Protein AF-A0A7C4REF0-F1 (afdb_monomer_lite)

Sequence (115 aa):
MSKVCLIGPLALTIAWATIIVSITVNPWFNLYKNALSDLGAVDLETNYIFNTGLILTGIVFAIYAGFLERVSKNRISAMASGIAILSAAHLIMIAVFPSGTEPHKFVSLEFFLLA

Radius of gyration: 15.03 Å; chains: 1; bounding box: 37×24×42 Å

Secondary structure (DSSP, 8-state):
-HHHHTHHHHHHHHHHHHHHHHHHH-TT--TTTS-GGGGG-TT-TTHHHHHHHHHHHHHHHHHHHHHHHHH--SHHHHHHHHHHHHHHHHHHHHHHS-TTSTTHHHHHHHHHHH-

Foldseek 3Di:
DVVLVVLLVVLVVLQVVLLVVLCVVPVVDDPVPDDSLVSLAPPDPNNCSNLVSLLVSLVSQLVSLVVQLVPDPDPVSVVLSVLSNLLSVLSNVCSVQGPPGPCNVVSVVSNVVSD

Structure (mmCIF, N/CA/C/O backbone):
data_AF-A0A7C4REF0-F1
#
_entry.id   AF-A0A7C4REF0-F1
#
loop_
_atom_site.group_PDB
_atom_site.id
_atom_site.type_symbol
_atom_site.label_atom_id
_atom_site.label_alt_id
_atom_site.label_comp_id
_atom_site.label_asym_id
_atom_site.label_entity_id
_atom_site.label_seq_id
_atom_site.pdbx_PDB_ins_code
_atom_site.Cartn_x
_atom_site.Cartn_y
_atom_site.Cartn_z
_atom_site.occupancy
_atom_site.B_iso_or_equiv
_atom_site.auth_seq_id
_atom_site.auth_comp_id
_atom_site.auth_asym_id
_atom_site.auth_atom_id
_atom_site.pdbx_PDB_model_num
ATOM 1 N N . MET A 1 1 ? -5.562 -10.547 23.498 1.00 52.81 1 MET A N 1
ATOM 2 C CA . MET A 1 1 ? -5.168 -9.179 23.079 1.00 52.81 1 MET A CA 1
ATOM 3 C C . MET A 1 1 ? -3.767 -9.114 22.466 1.00 52.81 1 MET A C 1
ATOM 5 O O . MET A 1 1 ? -3.613 -8.426 21.471 1.00 52.81 1 MET A O 1
ATOM 9 N N . SER A 1 2 ? -2.767 -9.852 22.966 1.00 59.25 2 SER A N 1
ATOM 10 C CA . SER A 1 2 ? -1.372 -9.793 22.477 1.00 59.25 2 SER A CA 1
ATOM 11 C C . SER A 1 2 ? -1.172 -10.141 20.993 1.00 59.25 2 SER A C 1
ATOM 13 O O . SER A 1 2 ? -0.512 -9.390 20.285 1.00 59.25 2 SER A O 1
ATOM 15 N N . LYS A 1 3 ? -1.786 -11.220 20.483 1.00 54.84 3 LYS A N 1
ATOM 16 C CA . LYS A 1 3 ? -1.630 -11.634 19.069 1.00 54.84 3 LYS A CA 1
ATOM 17 C C . LYS A 1 3 ? -2.169 -10.616 18.057 1.00 54.84 3 LYS A C 1
ATOM 19 O O . LYS A 1 3 ? -1.704 -10.575 16.928 1.00 54.84 3 LYS A O 1
ATOM 24 N N . VAL A 1 4 ? -3.124 -9.784 18.464 1.00 61.56 4 VAL A N 1
ATOM 25 C CA . VAL A 1 4 ? -3.770 -8.811 17.576 1.00 61.56 4 VAL A CA 1
ATOM 26 C C . VAL A 1 4 ? -2.979 -7.508 17.479 1.00 61.56 4 VAL A C 1
ATOM 28 O O . VAL A 1 4 ? -2.986 -6.853 16.442 1.00 61.56 4 VAL A O 1
ATOM 31 N N . CYS A 1 5 ? -2.209 -7.189 18.522 1.00 66.50 5 CYS A N 1
ATOM 32 C CA . CYS A 1 5 ? -1.275 -6.068 18.506 1.00 66.50 5 CYS A CA 1
ATOM 33 C C . CYS A 1 5 ? -0.226 -6.202 17.386 1.00 66.50 5 CYS A C 1
ATOM 35 O O . CYS A 1 5 ? 0.291 -5.201 16.913 1.00 66.50 5 CYS A O 1
ATOM 37 N N . LEU A 1 6 ? 0.058 -7.429 16.931 1.00 84.94 6 LEU A N 1
ATOM 38 C CA . LEU A 1 6 ? 1.089 -7.706 15.929 1.00 84.94 6 LEU A CA 1
ATOM 39 C C . LEU A 1 6 ? 0.580 -7.689 14.480 1.00 84.94 6 LEU A C 1
ATOM 41 O O . LEU A 1 6 ? 1.395 -7.561 13.574 1.00 84.94 6 LEU A O 1
ATOM 45 N N . ILE A 1 7 ? -0.735 -7.779 14.235 1.00 88.69 7 ILE A N 1
ATOM 46 C CA . ILE A 1 7 ? -1.282 -7.858 12.864 1.00 88.69 7 ILE A CA 1
ATOM 47 C C . ILE A 1 7 ? -1.133 -6.516 12.132 1.00 88.69 7 ILE A C 1
ATOM 49 O O . ILE A 1 7 ? -0.724 -6.493 10.975 1.00 88.69 7 ILE A O 1
ATOM 53 N N . GLY A 1 8 ? -1.399 -5.397 12.811 1.00 88.69 8 GLY A N 1
ATOM 54 C CA . GLY A 1 8 ? -1.179 -4.058 12.250 1.00 88.69 8 GLY A CA 1
ATOM 55 C C . GLY A 1 8 ? 0.288 -3.822 11.849 1.00 88.69 8 GLY A C 1
ATOM 56 O O . GLY A 1 8 ? 0.561 -3.557 10.678 1.00 88.69 8 GLY A O 1
ATOM 57 N N . PRO A 1 9 ? 1.255 -3.995 12.772 1.00 93.94 9 PRO A N 1
ATOM 58 C CA . PRO A 1 9 ? 2.683 -3.928 12.457 1.00 93.94 9 PRO A CA 1
ATOM 59 C C . PRO A 1 9 ? 3.125 -4.900 11.357 1.00 93.94 9 PRO A C 1
ATOM 61 O O . PRO A 1 9 ? 3.999 -4.562 10.559 1.00 93.94 9 PRO A O 1
ATOM 64 N N . LEU A 1 10 ? 2.516 -6.087 11.277 1.00 94.81 10 LEU A N 1
ATOM 65 C CA . LEU A 1 10 ? 2.785 -7.040 10.203 1.00 94.81 10 LEU A CA 1
ATOM 66 C C . LEU A 1 10 ? 2.365 -6.482 8.835 1.00 94.81 10 LEU A C 1
ATOM 68 O O . LEU A 1 10 ? 3.170 -6.535 7.910 1.00 94.81 10 LEU A O 1
ATOM 72 N N . ALA A 1 11 ? 1.164 -5.904 8.709 1.00 95.69 11 ALA A N 1
ATOM 73 C CA . ALA A 1 11 ? 0.723 -5.265 7.464 1.00 95.69 11 ALA A CA 1
ATOM 74 C C . ALA A 1 11 ? 1.694 -4.155 7.029 1.00 95.69 11 ALA A C 1
ATOM 76 O O . ALA A 1 11 ? 2.108 -4.112 5.873 1.00 95.69 11 ALA A O 1
ATOM 77 N N . LEU A 1 12 ? 2.128 -3.314 7.975 1.00 95.69 12 LEU A N 1
ATOM 78 C CA . LEU A 1 12 ? 3.097 -2.247 7.718 1.00 95.69 12 LEU A CA 1
ATOM 79 C C . LEU A 1 12 ? 4.455 -2.802 7.260 1.00 95.69 12 LEU A C 1
ATOM 81 O O . LEU A 1 12 ? 5.075 -2.260 6.347 1.00 95.69 12 LEU A O 1
ATOM 85 N N . THR A 1 13 ? 4.903 -3.899 7.870 1.00 97.56 13 THR A N 1
ATOM 86 C CA . THR A 1 13 ? 6.164 -4.560 7.509 1.00 97.56 13 THR A CA 1
ATOM 87 C C . THR A 1 13 ? 6.098 -5.133 6.096 1.00 97.56 13 THR A C 1
ATOM 89 O O . THR A 1 13 ? 7.029 -4.930 5.322 1.00 97.56 13 THR A O 1
ATOM 92 N N . ILE A 1 14 ? 4.995 -5.799 5.732 1.00 98.00 14 ILE A N 1
ATOM 93 C CA . ILE A 1 14 ? 4.781 -6.330 4.377 1.00 98.00 14 ILE A CA 1
ATOM 94 C C . ILE A 1 14 ? 4.769 -5.187 3.356 1.00 98.00 14 ILE A C 1
ATOM 96 O O . ILE A 1 14 ? 5.453 -5.288 2.337 1.00 98.00 14 ILE A O 1
ATOM 100 N N . ALA A 1 15 ? 4.064 -4.090 3.646 1.00 97.50 15 ALA A N 1
ATOM 101 C CA . ALA A 1 15 ? 3.985 -2.929 2.763 1.00 97.50 15 ALA A CA 1
ATOM 102 C C . ALA A 1 15 ? 5.369 -2.321 2.492 1.00 97.50 15 ALA A C 1
ATOM 104 O O . ALA A 1 15 ? 5.780 -2.197 1.338 1.00 97.50 15 ALA A O 1
ATOM 105 N N . TRP A 1 16 ? 6.128 -1.998 3.544 1.00 98.06 16 TRP A N 1
ATOM 106 C CA . TRP A 1 16 ? 7.456 -1.399 3.390 1.00 98.06 16 TRP A CA 1
ATOM 107 C C . TRP A 1 16 ? 8.466 -2.351 2.759 1.00 98.06 16 TRP A C 1
ATOM 109 O O . TRP A 1 16 ? 9.227 -1.923 1.895 1.00 98.06 16 TRP A O 1
ATOM 119 N N . ALA A 1 17 ? 8.457 -3.634 3.133 1.00 98.31 17 ALA A N 1
ATOM 120 C CA . ALA A 1 17 ? 9.316 -4.629 2.498 1.00 98.31 17 ALA A CA 1
ATOM 121 C C . ALA A 1 17 ? 9.021 -4.729 0.995 1.00 98.31 17 ALA A C 1
ATOM 123 O O . ALA A 1 17 ? 9.944 -4.683 0.187 1.00 98.31 17 ALA A O 1
ATOM 124 N N . THR A 1 18 ? 7.741 -4.775 0.616 1.00 98.19 18 THR A N 1
ATOM 125 C CA . THR A 1 18 ? 7.304 -4.787 -0.788 1.00 98.19 18 THR A CA 1
ATOM 126 C C . THR A 1 18 ? 7.800 -3.556 -1.536 1.00 98.19 18 THR A C 1
ATOM 128 O O . THR A 1 18 ? 8.378 -3.692 -2.614 1.00 98.19 18 THR A O 1
ATOM 131 N N . ILE A 1 19 ? 7.602 -2.359 -0.971 1.00 98.12 19 ILE A N 1
ATOM 132 C CA . ILE A 1 19 ? 8.026 -1.094 -1.586 1.00 98.12 19 ILE A CA 1
ATOM 133 C C . ILE A 1 19 ? 9.543 -1.084 -1.786 1.00 98.12 19 ILE A C 1
ATOM 135 O O . ILE A 1 19 ? 10.008 -0.817 -2.891 1.00 98.12 19 ILE A O 1
ATOM 139 N N . ILE A 1 20 ? 10.313 -1.421 -0.748 1.00 98.31 20 ILE A N 1
ATOM 140 C CA . ILE A 1 20 ? 11.778 -1.438 -0.813 1.00 98.31 20 ILE A CA 1
ATOM 141 C C . ILE A 1 20 ? 12.246 -2.419 -1.887 1.00 98.31 20 ILE A C 1
ATOM 143 O O . ILE A 1 20 ? 13.015 -2.028 -2.760 1.00 98.31 20 ILE A O 1
ATOM 147 N N . VAL A 1 21 ? 11.751 -3.661 -1.875 1.00 98.50 21 VAL A N 1
ATOM 148 C CA . VAL A 1 21 ? 12.142 -4.671 -2.870 1.00 98.50 21 VAL A CA 1
ATOM 149 C C . VAL A 1 21 ? 11.783 -4.200 -4.282 1.00 98.50 21 VAL A C 1
ATOM 151 O O . VAL A 1 21 ? 12.631 -4.234 -5.172 1.00 98.50 21 VAL A O 1
ATOM 154 N N . SER A 1 22 ? 10.575 -3.670 -4.480 1.00 98.19 22 SER A N 1
ATOM 155 C CA . SER A 1 22 ? 10.124 -3.179 -5.788 1.00 98.19 22 SER A CA 1
ATOM 156 C C . SER A 1 22 ? 11.006 -2.043 -6.313 1.00 98.19 22 SER A C 1
ATOM 158 O O . SER A 1 22 ? 11.388 -2.070 -7.480 1.00 98.19 22 SER A O 1
ATOM 160 N N . ILE A 1 23 ? 11.398 -1.092 -5.457 1.00 98.19 23 ILE A N 1
ATOM 161 C CA . ILE A 1 23 ? 12.316 -0.000 -5.820 1.00 98.19 23 ILE A CA 1
ATOM 162 C C . ILE A 1 23 ? 13.716 -0.545 -6.126 1.00 98.19 23 ILE A C 1
ATOM 164 O O . ILE A 1 23 ? 14.327 -0.142 -7.111 1.00 98.19 23 ILE A O 1
ATOM 168 N N . THR A 1 24 ? 14.231 -1.483 -5.324 1.00 98.06 24 THR A N 1
ATOM 169 C CA . THR A 1 24 ? 15.586 -2.028 -5.532 1.00 98.06 24 THR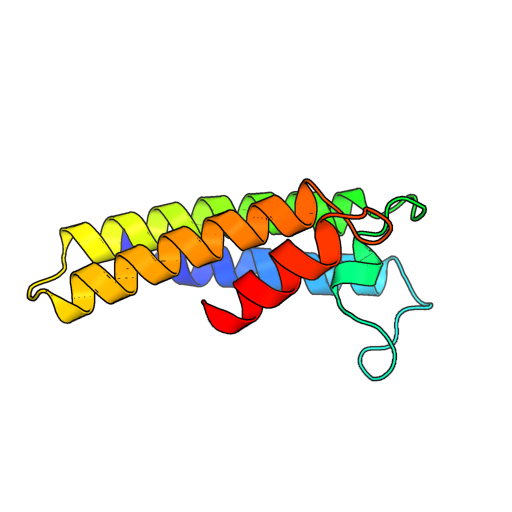 A CA 1
ATOM 170 C C . THR A 1 24 ? 15.736 -2.773 -6.857 1.00 98.06 24 THR A C 1
ATOM 172 O O . THR A 1 24 ? 16.797 -2.712 -7.472 1.00 98.06 24 THR A O 1
ATOM 175 N N . VAL A 1 25 ? 14.676 -3.442 -7.316 1.00 97.88 25 VAL A N 1
ATOM 176 C CA . VAL A 1 25 ? 14.654 -4.171 -8.593 1.00 97.88 25 VAL A CA 1
ATOM 177 C C . VAL A 1 25 ? 14.417 -3.229 -9.784 1.00 97.88 25 VAL A C 1
ATOM 179 O O . VAL A 1 25 ? 14.699 -3.594 -10.923 1.00 97.88 25 VAL A O 1
ATOM 182 N N . ASN A 1 26 ? 13.971 -1.993 -9.538 1.00 97.81 26 ASN A N 1
ATOM 183 C CA . ASN A 1 26 ? 13.643 -1.001 -10.561 1.00 97.81 26 ASN A CA 1
ATOM 184 C C . ASN A 1 26 ? 14.471 0.291 -10.395 1.00 97.81 26 ASN A C 1
ATOM 186 O O . ASN A 1 26 ? 13.936 1.307 -9.951 1.00 97.81 26 ASN A O 1
ATOM 190 N N . PRO A 1 27 ? 15.760 0.315 -10.802 1.00 95.88 27 PRO A N 1
ATOM 191 C CA . PRO A 1 27 ? 16.647 1.473 -10.609 1.00 95.88 27 PRO A CA 1
ATOM 192 C C . PRO A 1 27 ? 16.204 2.762 -11.314 1.00 95.88 27 PRO A C 1
ATOM 194 O O . PRO A 1 27 ? 16.694 3.842 -10.994 1.00 95.88 27 PRO A O 1
ATOM 197 N N . TRP A 1 28 ? 15.305 2.655 -12.295 1.00 96.56 28 TRP A N 1
ATOM 198 C CA . TRP A 1 28 ? 14.706 3.798 -12.984 1.00 96.56 28 TRP A CA 1
ATOM 199 C C . TRP A 1 28 ? 13.738 4.583 -12.087 1.00 96.56 28 TRP A C 1
ATOM 201 O O . TRP A 1 28 ? 13.457 5.750 -12.369 1.00 96.56 28 TRP A O 1
ATOM 211 N N . PHE A 1 29 ? 13.226 3.956 -11.025 1.00 97.56 29 PHE A N 1
ATOM 212 C CA . PHE A 1 29 ? 12.207 4.528 -10.164 1.00 97.56 29 PHE A CA 1
ATOM 213 C C . PHE A 1 29 ? 12.742 5.710 -9.355 1.00 97.56 29 PHE A C 1
ATOM 215 O O . PHE A 1 29 ? 13.778 5.631 -8.692 1.00 97.56 29 PHE A O 1
ATOM 222 N N . ASN A 1 30 ? 11.991 6.809 -9.352 1.00 96.94 30 ASN A N 1
ATOM 223 C CA . ASN A 1 30 ? 12.320 8.008 -8.600 1.00 96.94 30 ASN A CA 1
ATOM 224 C C . ASN A 1 30 ? 11.120 8.470 -7.765 1.00 96.94 30 ASN A C 1
ATOM 226 O O . ASN A 1 30 ? 10.115 8.916 -8.311 1.00 96.94 30 ASN A O 1
ATOM 230 N N . LEU A 1 31 ? 11.268 8.459 -6.437 1.00 94.88 31 LEU A N 1
ATOM 231 C CA . LEU A 1 31 ? 10.217 8.851 -5.485 1.00 94.88 31 LEU A CA 1
ATOM 232 C C . LEU A 1 31 ? 9.657 10.271 -5.692 1.00 94.88 31 LEU A C 1
ATOM 234 O O . LEU A 1 31 ? 8.538 10.542 -5.273 1.00 94.88 31 LEU A O 1
ATOM 238 N N . TYR A 1 32 ? 10.416 11.181 -6.310 1.00 95.50 32 TYR A N 1
ATOM 239 C CA . TYR A 1 32 ? 9.983 12.561 -6.560 1.00 95.50 32 TYR A CA 1
ATOM 240 C C . TYR A 1 32 ? 9.292 12.749 -7.915 1.00 95.50 32 TYR A C 1
ATOM 242 O O . TYR A 1 32 ? 8.735 13.816 -8.165 1.00 95.50 32 TYR A O 1
ATOM 250 N N . LYS A 1 33 ? 9.373 11.760 -8.813 1.00 95.69 33 LYS A N 1
ATOM 251 C CA . LYS A 1 33 ? 8.843 11.854 -10.184 1.00 95.69 33 LYS A CA 1
ATOM 252 C C . LYS A 1 33 ? 7.776 10.809 -10.492 1.00 95.69 33 LYS A C 1
ATOM 254 O O . LYS A 1 33 ? 6.949 11.050 -11.364 1.00 95.69 33 LYS A O 1
ATOM 259 N N . ASN A 1 34 ? 7.823 9.669 -9.815 1.00 96.62 34 ASN A N 1
ATOM 260 C CA . ASN A 1 34 ? 6.986 8.508 -10.079 1.00 96.62 34 ASN A CA 1
ATOM 261 C C . ASN A 1 34 ? 5.998 8.274 -8.940 1.00 96.62 34 ASN A C 1
ATOM 263 O O . ASN A 1 34 ? 6.287 8.557 -7.774 1.00 96.62 34 ASN A O 1
ATOM 267 N N . ALA A 1 35 ? 4.848 7.700 -9.277 1.00 95.44 35 ALA A N 1
ATOM 268 C CA . ALA A 1 35 ? 3.935 7.153 -8.287 1.00 95.44 35 ALA A CA 1
ATOM 269 C C . ALA A 1 35 ? 4.407 5.751 -7.889 1.00 95.44 35 ALA A C 1
ATOM 271 O O . ALA A 1 35 ? 4.871 4.996 -8.736 1.00 95.44 35 ALA A O 1
ATOM 272 N N . LEU A 1 36 ? 4.241 5.349 -6.623 1.00 96.94 36 LEU A N 1
ATOM 273 C CA . LEU A 1 36 ? 4.581 3.979 -6.202 1.00 96.94 36 LEU A CA 1
ATOM 274 C C . LEU A 1 36 ? 3.870 2.914 -7.052 1.00 96.94 36 LEU A C 1
ATOM 276 O O . LEU A 1 36 ? 4.454 1.872 -7.321 1.00 96.94 36 LEU A O 1
ATOM 280 N N . SER A 1 37 ? 2.649 3.188 -7.518 1.00 96.56 37 SER A N 1
ATOM 281 C CA . SER A 1 37 ? 1.902 2.274 -8.382 1.00 96.56 37 SER A CA 1
ATOM 282 C C . SER A 1 37 ? 2.494 2.092 -9.782 1.00 96.56 37 SER A C 1
ATOM 284 O O . SER A 1 37 ? 2.150 1.111 -10.441 1.00 96.56 37 SER A O 1
ATOM 286 N N . ASP A 1 38 ? 3.430 2.944 -10.215 1.00 97.19 38 ASP A N 1
ATOM 287 C CA . ASP A 1 38 ? 4.201 2.727 -11.447 1.00 97.19 38 ASP A CA 1
ATOM 288 C C . ASP A 1 38 ? 5.058 1.451 -11.342 1.00 97.19 38 ASP A C 1
ATOM 290 O O . ASP A 1 38 ? 5.297 0.778 -12.339 1.00 97.19 38 ASP A O 1
ATOM 294 N N . LEU A 1 39 ? 5.454 1.048 -10.124 1.00 98.00 39 LEU A N 1
ATOM 295 C CA . LEU A 1 39 ? 6.140 -0.228 -9.864 1.00 98.00 39 LEU A CA 1
ATOM 296 C C . LEU A 1 39 ? 5.225 -1.448 -10.050 1.00 98.00 39 LEU A C 1
ATOM 298 O O . LEU A 1 39 ? 5.704 -2.578 -10.050 1.00 98.00 39 LEU A O 1
ATOM 302 N N . GLY A 1 40 ? 3.916 -1.230 -10.171 1.00 97.81 40 GLY A N 1
ATOM 303 C CA . GLY A 1 40 ? 2.915 -2.251 -10.459 1.00 97.81 40 GLY A CA 1
ATOM 304 C C . GLY A 1 40 ? 2.390 -2.204 -11.894 1.00 97.81 40 GLY A C 1
ATOM 305 O O . GLY A 1 40 ? 1.435 -2.919 -12.178 1.00 97.81 40 GLY A O 1
ATOM 306 N N . ALA A 1 41 ? 2.944 -1.375 -12.785 1.00 97.75 41 ALA A N 1
ATOM 307 C CA . ALA A 1 41 ? 2.386 -1.150 -14.119 1.00 97.75 41 ALA A CA 1
ATOM 308 C C . ALA A 1 41 ? 2.309 -2.425 -14.984 1.00 97.75 41 ALA A C 1
ATOM 310 O O . ALA A 1 41 ? 3.133 -3.333 -14.868 1.00 97.75 41 ALA A O 1
ATOM 311 N N . VAL A 1 42 ? 1.298 -2.517 -15.855 1.00 97.12 42 VAL A N 1
ATOM 312 C CA . VAL A 1 42 ? 1.016 -3.725 -16.662 1.00 97.12 42 VAL A CA 1
ATOM 313 C C . VAL A 1 42 ? 2.142 -4.113 -17.626 1.00 97.12 42 VAL A C 1
ATOM 315 O O . VAL A 1 42 ? 2.278 -5.286 -17.962 1.00 97.12 42 VAL A O 1
ATOM 318 N N . ASP A 1 43 ? 2.946 -3.147 -18.055 1.00 95.06 43 ASP A N 1
ATOM 319 C CA . ASP A 1 43 ? 4.069 -3.293 -18.981 1.00 95.06 43 ASP A CA 1
ATOM 320 C C . ASP A 1 43 ? 5.404 -3.596 -18.282 1.00 95.06 43 ASP A C 1
ATOM 322 O O . ASP A 1 43 ? 6.408 -3.854 -18.947 1.00 95.06 43 ASP A O 1
ATOM 326 N N . LEU A 1 44 ? 5.425 -3.612 -16.947 1.00 96.81 44 LEU A N 1
ATOM 327 C CA . LEU A 1 44 ? 6.623 -3.891 -16.169 1.00 96.81 44 LEU A CA 1
ATOM 328 C C . LEU A 1 44 ? 6.730 -5.383 -15.826 1.00 96.81 44 LEU A C 1
ATOM 330 O O . LEU A 1 44 ? 5.912 -5.921 -15.084 1.00 96.81 44 LEU A O 1
ATOM 334 N N . GLU A 1 45 ? 7.797 -6.047 -16.277 1.00 96.44 45 GLU A N 1
ATOM 335 C CA . GLU A 1 45 ? 8.029 -7.482 -16.015 1.00 96.44 45 GLU A CA 1
ATOM 336 C C . GLU A 1 45 ? 8.077 -7.836 -14.520 1.00 96.44 45 GLU A C 1
ATOM 338 O O . GLU A 1 45 ? 7.756 -8.952 -14.116 1.00 96.44 45 GLU A O 1
ATOM 343 N N . THR A 1 46 ? 8.476 -6.879 -13.682 1.00 97.75 46 THR A N 1
ATOM 344 C CA . THR A 1 46 ? 8.635 -7.048 -12.232 1.00 97.75 46 THR A CA 1
ATOM 345 C C . THR A 1 46 ? 7.417 -6.572 -11.437 1.00 97.75 46 THR A C 1
ATOM 347 O O . THR A 1 46 ? 7.449 -6.588 -10.204 1.00 97.75 46 THR A O 1
ATOM 350 N N . ASN A 1 47 ? 6.317 -6.207 -12.115 1.00 97.62 47 ASN A N 1
ATOM 351 C CA . ASN A 1 47 ? 5.101 -5.674 -11.491 1.00 97.62 47 ASN A CA 1
ATOM 352 C C . ASN A 1 47 ? 4.490 -6.590 -10.428 1.00 97.62 47 ASN A C 1
ATOM 354 O O . ASN A 1 47 ? 3.876 -6.123 -9.466 1.00 97.62 47 ASN A O 1
ATOM 358 N N . TYR A 1 48 ? 4.687 -7.900 -10.577 1.00 97.75 48 TYR A N 1
ATOM 359 C CA . TYR A 1 48 ? 4.148 -8.905 -9.680 1.00 97.75 48 TYR A CA 1
ATOM 360 C C . TYR A 1 48 ? 4.683 -8.723 -8.261 1.00 97.75 48 TYR A C 1
ATOM 362 O O . TYR A 1 48 ? 3.954 -9.006 -7.316 1.00 97.75 48 TYR A O 1
ATOM 370 N N . ILE A 1 49 ? 5.908 -8.212 -8.085 1.00 98.19 49 ILE A N 1
ATOM 371 C CA . ILE A 1 49 ? 6.495 -7.957 -6.764 1.00 98.19 49 ILE A CA 1
ATOM 372 C C . ILE A 1 49 ? 5.635 -6.935 -6.016 1.00 98.19 49 ILE A C 1
ATOM 374 O O . ILE A 1 49 ? 5.170 -7.205 -4.909 1.00 98.19 49 ILE A O 1
ATOM 378 N N . PHE A 1 50 ? 5.367 -5.793 -6.650 1.00 98.38 50 PHE A N 1
ATOM 379 C CA . PHE A 1 50 ? 4.586 -4.720 -6.051 1.00 98.38 50 PHE A CA 1
ATOM 380 C C . PHE A 1 50 ? 3.120 -5.128 -5.865 1.00 98.38 50 PHE A C 1
ATOM 382 O O . PHE A 1 50 ? 2.578 -5.031 -4.763 1.00 98.38 50 PHE A O 1
ATOM 389 N N . ASN A 1 51 ? 2.490 -5.660 -6.917 1.00 98.44 51 ASN A N 1
ATOM 390 C CA . ASN A 1 51 ? 1.065 -5.991 -6.909 1.00 98.44 51 ASN A CA 1
ATOM 391 C C . ASN A 1 51 ? 0.736 -7.129 -5.930 1.00 98.44 51 ASN A C 1
ATOM 393 O O . ASN A 1 51 ? -0.236 -7.033 -5.182 1.00 98.44 51 ASN A O 1
ATOM 397 N N . THR A 1 52 ? 1.553 -8.185 -5.851 1.00 98.38 52 THR A N 1
ATOM 398 C CA . THR A 1 52 ? 1.319 -9.251 -4.857 1.00 98.38 52 THR A CA 1
ATOM 399 C C . THR A 1 52 ? 1.515 -8.749 -3.430 1.00 98.38 52 THR A C 1
ATOM 401 O O . THR A 1 52 ? 0.729 -9.099 -2.548 1.00 98.38 52 THR A O 1
ATOM 404 N N . GLY A 1 53 ? 2.496 -7.877 -3.193 1.00 98.50 53 GLY A N 1
ATOM 405 C CA . GLY A 1 53 ? 2.694 -7.270 -1.883 1.00 98.50 53 GLY A CA 1
ATOM 406 C C . GLY A 1 53 ? 1.571 -6.310 -1.473 1.00 98.50 53 GLY A C 1
ATOM 407 O O . GLY A 1 53 ? 1.193 -6.294 -0.298 1.00 98.50 53 GLY A O 1
ATOM 408 N N . LEU A 1 54 ? 0.955 -5.589 -2.417 1.00 98.31 54 LEU A N 1
ATOM 409 C CA . LEU A 1 54 ? -0.270 -4.818 -2.169 1.00 98.31 54 LEU A CA 1
ATOM 410 C C . LEU A 1 54 ? -1.448 -5.718 -1.779 1.00 98.31 54 LEU A C 1
ATOM 412 O O . LEU A 1 54 ? -2.125 -5.433 -0.791 1.00 98.31 54 LEU A O 1
ATOM 416 N N . ILE A 1 55 ? -1.659 -6.831 -2.494 1.00 98.75 55 ILE A N 1
ATOM 417 C CA . ILE A 1 55 ? -2.711 -7.808 -2.164 1.00 98.75 55 ILE A CA 1
ATOM 418 C C . ILE A 1 55 ? -2.501 -8.357 -0.749 1.00 98.75 55 ILE A C 1
ATOM 420 O O . ILE A 1 55 ? -3.428 -8.356 0.062 1.00 98.75 55 ILE A O 1
ATOM 424 N N . LEU A 1 56 ? -1.279 -8.791 -0.426 1.00 98.44 56 LEU A N 1
ATOM 425 C CA . LEU A 1 56 ? -0.948 -9.329 0.895 1.00 98.44 56 LEU A CA 1
ATOM 426 C C . LEU A 1 56 ? -1.143 -8.286 1.998 1.00 98.44 56 LEU A C 1
ATOM 428 O O . LEU A 1 56 ? -1.780 -8.580 3.010 1.00 98.44 56 LEU A O 1
ATOM 432 N N . THR A 1 57 ? -0.650 -7.063 1.791 1.00 98.44 57 THR A N 1
ATOM 433 C CA . THR A 1 57 ? -0.862 -5.941 2.715 1.00 98.44 57 THR A CA 1
ATOM 434 C C . THR A 1 57 ? -2.350 -5.696 2.943 1.00 98.44 57 THR A C 1
ATOM 436 O O . THR A 1 57 ? -2.784 -5.629 4.092 1.00 98.44 57 THR A O 1
ATOM 439 N N . GLY A 1 58 ? -3.139 -5.615 1.869 1.00 98.25 58 GLY A N 1
ATOM 440 C CA . GLY A 1 58 ? -4.578 -5.375 1.933 1.00 98.25 58 GLY A CA 1
ATOM 441 C C . GLY A 1 58 ? -5.324 -6.468 2.697 1.00 98.25 58 GLY A C 1
ATOM 442 O O . GLY A 1 58 ? -6.133 -6.159 3.567 1.00 98.25 58 GLY A O 1
ATOM 443 N N . ILE A 1 59 ? -5.002 -7.745 2.468 1.00 98.50 59 ILE A N 1
ATOM 444 C CA . ILE A 1 59 ? -5.609 -8.865 3.206 1.00 98.50 59 ILE A CA 1
ATOM 445 C C . ILE A 1 59 ? -5.296 -8.767 4.705 1.00 98.50 59 ILE A C 1
ATOM 447 O O . ILE A 1 59 ? -6.203 -8.851 5.537 1.00 98.50 59 ILE A O 1
ATOM 451 N N . VAL A 1 60 ? -4.025 -8.573 5.071 1.00 97.75 60 VAL A N 1
ATOM 452 C CA . VAL A 1 60 ? -3.617 -8.489 6.485 1.00 97.75 60 VAL A CA 1
ATOM 453 C C . VAL A 1 60 ? -4.229 -7.254 7.153 1.00 97.75 60 VAL A C 1
ATOM 455 O O . VAL A 1 60 ? -4.695 -7.337 8.293 1.00 97.75 60 VAL A O 1
ATOM 458 N N . PHE A 1 61 ? -4.295 -6.130 6.438 1.00 97.38 61 PHE A N 1
ATOM 459 C CA . PHE A 1 61 ? -4.912 -4.904 6.931 1.00 97.38 61 PHE A CA 1
ATOM 460 C C . PHE A 1 61 ? -6.427 -5.054 7.127 1.00 97.38 61 PHE A C 1
ATOM 462 O O . PHE A 1 61 ? -6.939 -4.671 8.178 1.00 97.38 61 PHE A O 1
ATOM 469 N N . ALA A 1 62 ? -7.137 -5.700 6.197 1.00 97.50 62 ALA A N 1
ATOM 470 C CA . ALA A 1 62 ? -8.563 -5.993 6.339 1.00 97.50 62 ALA A CA 1
ATOM 471 C C . ALA A 1 62 ? -8.850 -6.887 7.560 1.00 97.50 62 ALA A C 1
ATOM 473 O O . ALA A 1 62 ? -9.789 -6.625 8.313 1.00 97.50 62 ALA A O 1
ATOM 474 N N . ILE A 1 63 ? -8.014 -7.905 7.811 1.00 96.31 63 ILE A N 1
ATOM 475 C CA . ILE A 1 63 ? -8.124 -8.760 9.007 1.00 96.31 63 ILE A CA 1
ATOM 476 C C . ILE A 1 63 ? -7.942 -7.933 10.287 1.00 96.31 63 ILE A C 1
ATOM 478 O O . ILE A 1 63 ? -8.697 -8.100 11.249 1.00 96.31 63 ILE A O 1
ATOM 482 N N . TYR A 1 64 ? -6.956 -7.032 10.307 1.00 95.19 64 TYR A N 1
ATOM 483 C CA . TYR A 1 64 ? -6.731 -6.131 11.436 1.00 95.19 64 TYR A CA 1
ATOM 484 C C . TYR A 1 64 ? -7.925 -5.194 11.668 1.00 95.19 64 TYR A C 1
ATOM 486 O O . TYR A 1 64 ? -8.416 -5.096 12.795 1.00 95.19 64 TYR A O 1
ATOM 494 N N . ALA A 1 65 ? -8.444 -4.568 10.612 1.00 95.31 65 ALA A N 1
ATOM 495 C CA . ALA A 1 65 ? -9.592 -3.671 10.688 1.00 95.31 65 ALA A CA 1
ATOM 496 C C . ALA A 1 65 ? -10.873 -4.396 11.146 1.00 95.31 65 ALA A C 1
ATOM 498 O O . ALA A 1 65 ? -11.577 -3.903 12.026 1.00 95.31 65 ALA A O 1
ATOM 499 N N . GLY A 1 66 ? -11.123 -5.619 10.666 1.00 95.00 66 GLY A N 1
ATOM 500 C CA . GLY A 1 66 ? -12.236 -6.451 11.139 1.00 95.00 66 GLY A CA 1
ATOM 501 C C . GLY A 1 66 ? -12.119 -6.837 12.618 1.00 95.00 66 GLY A C 1
ATOM 502 O O . GLY A 1 66 ? -13.123 -7.009 13.310 1.00 95.00 66 GLY A O 1
ATOM 503 N N . PHE A 1 67 ? -10.901 -6.932 13.159 1.00 93.25 67 PHE A N 1
ATOM 504 C CA . PHE A 1 67 ? -10.737 -7.055 14.604 1.00 93.25 67 PHE A CA 1
ATOM 505 C C . PHE A 1 67 ? -11.057 -5.749 15.341 1.00 93.25 67 PHE A C 1
ATOM 507 O O . PHE A 1 67 ? -11.727 -5.804 16.374 1.00 93.25 67 PHE A O 1
ATOM 514 N N . LEU A 1 68 ? -10.591 -4.598 14.839 1.00 92.75 68 LEU A N 1
ATOM 515 C CA . LEU A 1 68 ? -10.883 -3.287 15.433 1.00 92.75 68 LEU A CA 1
ATOM 516 C C . LEU A 1 68 ? -12.390 -3.027 15.523 1.00 92.75 68 LEU A C 1
ATOM 518 O O . LEU A 1 68 ? -12.871 -2.512 16.536 1.00 92.75 68 LEU A O 1
ATOM 522 N N . GLU A 1 69 ? -13.142 -3.468 14.519 1.00 93.62 69 GLU A N 1
ATOM 523 C CA . GLU A 1 69 ? -14.600 -3.414 14.530 1.00 93.62 69 GLU A CA 1
ATOM 524 C C . GLU A 1 69 ? -15.181 -4.217 15.706 1.00 93.62 69 GLU A C 1
ATOM 526 O O . GLU A 1 69 ? -16.001 -3.70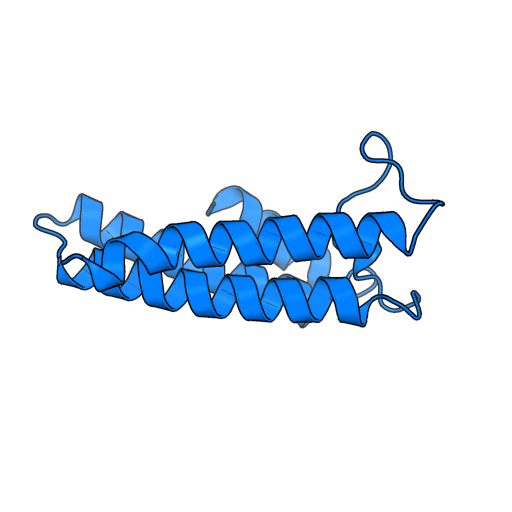8 16.465 1.00 93.62 69 GLU A O 1
ATOM 531 N N . ARG A 1 70 ? -14.701 -5.445 15.943 1.00 92.06 70 ARG A N 1
ATOM 532 C CA . ARG A 1 70 ? -15.209 -6.312 17.026 1.00 92.06 70 ARG A CA 1
ATOM 533 C C . ARG A 1 70 ? -14.921 -5.791 18.430 1.00 92.06 70 ARG A C 1
ATOM 535 O O . ARG A 1 70 ? -15.668 -6.100 19.354 1.00 92.06 70 ARG A O 1
ATOM 542 N N . VAL A 1 71 ? -13.827 -5.054 18.614 1.00 92.94 71 VAL A N 1
ATOM 543 C CA . VAL A 1 71 ? -13.461 -4.472 19.920 1.00 92.94 71 VAL A CA 1
ATOM 544 C C . VAL A 1 71 ? -13.926 -3.026 20.084 1.00 92.94 71 VAL A C 1
ATOM 546 O O . VAL A 1 71 ? -13.688 -2.415 21.130 1.00 92.94 71 VAL A O 1
ATOM 549 N N . SER A 1 72 ? -14.589 -2.474 19.068 1.00 92.75 72 SER A N 1
ATOM 550 C CA . SER A 1 72 ? -15.118 -1.118 19.092 1.00 92.75 72 SER A CA 1
ATOM 551 C C . SER A 1 72 ? -16.182 -0.953 20.169 1.00 92.75 72 SER A C 1
ATOM 553 O O . SER A 1 72 ? -17.136 -1.720 20.258 1.00 92.75 72 SER A O 1
ATOM 555 N N . LYS A 1 73 ? -16.028 0.089 20.991 1.00 94.38 73 LYS A N 1
ATOM 556 C CA . LYS A 1 73 ? -16.952 0.393 22.099 1.00 94.38 73 LYS A CA 1
ATOM 557 C C . LYS A 1 73 ? -18.019 1.421 21.731 1.00 94.38 73 LYS A C 1
ATOM 559 O O . LYS A 1 73 ? -18.943 1.642 22.506 1.00 94.38 73 LYS A O 1
ATOM 564 N N . ASN A 1 74 ? -17.876 2.092 20.590 1.00 96.06 74 ASN A N 1
ATOM 565 C CA . ASN A 1 74 ? -18.797 3.127 20.143 1.00 96.06 74 ASN A CA 1
ATOM 566 C C . ASN A 1 74 ? -18.960 3.103 18.616 1.00 96.06 74 ASN A C 1
ATOM 568 O O . ASN A 1 74 ? -18.201 2.457 17.894 1.00 96.06 74 ASN A O 1
ATOM 572 N N . ARG A 1 75 ? -19.973 3.825 18.128 1.00 95.12 75 ARG A N 1
ATOM 573 C CA . ARG A 1 75 ? -20.316 3.861 16.699 1.00 95.12 75 ARG A CA 1
ATOM 574 C C . ARG A 1 75 ? -19.231 4.508 15.836 1.00 95.12 75 ARG A C 1
ATOM 576 O O . ARG A 1 75 ? -19.074 4.113 14.690 1.00 95.12 75 ARG A O 1
ATOM 583 N N . ILE A 1 76 ? -18.477 5.461 16.385 1.00 96.81 76 ILE A N 1
ATOM 584 C CA . ILE A 1 76 ? -17.415 6.165 15.656 1.00 96.81 76 ILE A CA 1
ATOM 585 C C . ILE A 1 76 ? -16.251 5.211 15.372 1.00 96.81 76 ILE A C 1
ATOM 587 O O . ILE A 1 76 ? -15.789 5.132 14.239 1.00 96.81 76 ILE A O 1
ATOM 591 N N . SER A 1 77 ? -15.808 4.433 16.364 1.00 94.12 77 SER A N 1
ATOM 592 C CA . SER A 1 77 ? -14.716 3.471 16.177 1.00 94.12 77 SER A CA 1
ATOM 593 C C . SER A 1 77 ? -15.118 2.312 15.257 1.00 94.12 77 SER A C 1
ATOM 595 O O . SER A 1 77 ? -14.305 1.857 14.452 1.00 94.12 77 SER A O 1
ATOM 597 N N . ALA A 1 78 ? -16.384 1.882 15.316 1.00 95.31 78 ALA A N 1
ATOM 598 C CA . ALA A 1 78 ? -16.923 0.894 14.383 1.00 95.31 78 ALA A CA 1
ATOM 599 C C . ALA A 1 78 ? -16.946 1.439 12.942 1.00 95.31 78 ALA A C 1
ATOM 601 O O . ALA A 1 78 ? -16.471 0.773 12.026 1.00 95.31 78 ALA A O 1
ATOM 602 N N . MET A 1 79 ? -17.405 2.682 12.748 1.00 97.31 79 MET A N 1
ATOM 603 C CA . MET A 1 79 ? -17.394 3.350 11.442 1.00 97.31 79 MET A CA 1
ATOM 604 C C . MET A 1 79 ? -15.971 3.511 10.889 1.00 97.31 79 MET A C 1
ATOM 606 O O . MET A 1 79 ? -15.739 3.196 9.726 1.00 97.31 79 MET A O 1
ATOM 610 N N . ALA A 1 80 ? -15.010 3.929 11.717 1.00 96.12 80 ALA A N 1
ATOM 611 C CA . ALA A 1 80 ? -13.605 4.032 11.319 1.00 96.12 80 ALA A CA 1
ATOM 612 C C . ALA A 1 80 ? -13.024 2.674 10.885 1.00 96.12 80 ALA A C 1
ATOM 614 O O . ALA A 1 80 ? -12.294 2.596 9.902 1.00 96.12 80 ALA A O 1
ATOM 615 N N . SER A 1 81 ? -13.398 1.590 11.573 1.00 95.75 81 SER A N 1
ATOM 616 C CA . SER A 1 81 ? -12.993 0.231 11.194 1.00 95.75 81 SER A CA 1
ATOM 617 C C . SER A 1 81 ? -13.594 -0.184 9.846 1.00 95.75 81 SER A C 1
ATOM 619 O O . SER A 1 81 ? -12.897 -0.768 9.021 1.00 95.75 81 SER A O 1
ATOM 621 N N . GLY A 1 82 ? -14.852 0.182 9.578 1.00 97.19 82 GLY A N 1
ATOM 622 C CA . GLY A 1 82 ? -15.487 -0.020 8.273 1.00 97.19 82 GLY A CA 1
ATOM 623 C C . GLY A 1 82 ? -14.785 0.740 7.141 1.00 97.19 82 GLY A C 1
ATOM 624 O O . GLY A 1 82 ? -14.518 0.162 6.090 1.00 97.19 82 GLY A O 1
ATOM 625 N N . ILE A 1 83 ? -14.410 2.005 7.370 1.00 98.00 83 ILE A N 1
ATOM 626 C CA . ILE A 1 83 ? -13.623 2.804 6.413 1.00 98.00 83 ILE A CA 1
ATOM 627 C C . ILE A 1 83 ? -12.257 2.151 6.157 1.00 98.00 83 ILE A C 1
ATOM 629 O O . ILE A 1 83 ? -11.844 2.032 5.007 1.00 98.00 83 ILE A O 1
ATOM 633 N N . ALA A 1 84 ? -11.591 1.642 7.198 1.00 97.12 84 ALA A N 1
ATOM 634 C CA . ALA A 1 84 ? -10.321 0.932 7.052 1.00 97.12 84 ALA A CA 1
ATOM 635 C C . ALA A 1 84 ? -10.452 -0.366 6.229 1.00 97.12 84 ALA A C 1
ATOM 637 O O . ALA A 1 84 ? -9.577 -0.667 5.419 1.00 97.12 84 ALA A O 1
ATOM 638 N N . ILE A 1 85 ? -11.555 -1.113 6.370 1.00 98.00 85 ILE A N 1
ATOM 639 C CA . ILE A 1 85 ? -11.842 -2.286 5.523 1.00 98.00 85 ILE A CA 1
ATOM 640 C C . ILE A 1 85 ? -12.040 -1.863 4.061 1.00 98.00 85 ILE A C 1
ATOM 642 O O . ILE A 1 85 ? -11.504 -2.512 3.162 1.00 98.00 85 ILE A O 1
ATOM 646 N N . LEU A 1 86 ? -12.772 -0.771 3.812 1.00 98.25 86 LEU A N 1
ATOM 647 C CA . LEU A 1 86 ? -12.941 -0.233 2.460 1.00 98.25 86 LEU A CA 1
ATOM 648 C C . LEU A 1 86 ? -11.600 0.209 1.865 1.00 98.25 86 LEU A C 1
ATOM 650 O O . LEU A 1 86 ? -11.308 -0.137 0.724 1.00 98.25 86 LEU A O 1
ATOM 654 N N . SER A 1 87 ? -10.758 0.899 2.637 1.00 98.12 87 SER A N 1
ATOM 655 C CA . SER A 1 87 ? -9.396 1.264 2.230 1.00 98.12 87 SER A CA 1
ATOM 656 C C . SER A 1 87 ? -8.572 0.021 1.862 1.00 98.12 87 SER A C 1
ATOM 658 O O . SER A 1 87 ? -7.998 -0.049 0.776 1.00 98.12 87 SER A O 1
ATOM 660 N N . ALA A 1 88 ? -8.600 -1.025 2.695 1.00 98.25 88 ALA A N 1
ATOM 661 C CA . ALA A 1 88 ? -7.921 -2.288 2.414 1.00 98.25 88 ALA A CA 1
ATOM 662 C C . ALA A 1 88 ? -8.417 -2.963 1.120 1.00 98.25 88 ALA A C 1
ATOM 664 O O . ALA A 1 88 ? -7.612 -3.503 0.359 1.00 98.25 88 ALA A O 1
ATOM 665 N N . ALA A 1 89 ? -9.721 -2.903 0.835 1.00 98.50 89 ALA A N 1
ATOM 666 C CA . ALA A 1 89 ? -10.282 -3.409 -0.415 1.00 98.50 89 ALA A CA 1
ATOM 667 C C . ALA A 1 89 ? -9.770 -2.621 -1.632 1.00 98.50 89 ALA A C 1
ATOM 669 O O . ALA A 1 89 ? -9.386 -3.231 -2.629 1.00 98.50 89 ALA A O 1
ATOM 670 N N . HIS A 1 90 ? -9.691 -1.290 -1.543 1.00 98.31 90 HIS A N 1
ATOM 671 C CA . HIS A 1 90 ? -9.129 -0.466 -2.618 1.00 98.31 90 HIS A CA 1
ATOM 672 C C . HIS A 1 90 ? -7.643 -0.738 -2.826 1.00 98.31 90 HIS A C 1
ATOM 674 O O . HIS A 1 90 ? -7.207 -0.837 -3.967 1.00 98.31 90 HIS A O 1
ATOM 680 N N . LEU A 1 91 ? -6.884 -0.976 -1.755 1.00 98.00 91 LEU A N 1
ATOM 681 C CA . LEU A 1 91 ? -5.480 -1.370 -1.856 1.00 98.00 91 LEU A CA 1
ATOM 682 C C . LEU A 1 91 ? -5.295 -2.668 -2.663 1.00 98.00 91 LEU A C 1
ATOM 68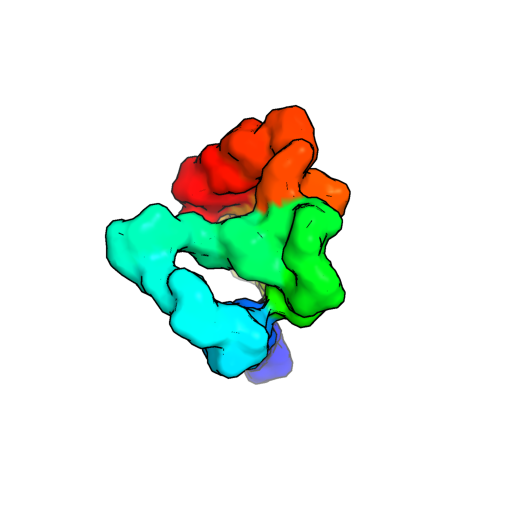4 O O . LEU A 1 91 ? -4.386 -2.763 -3.484 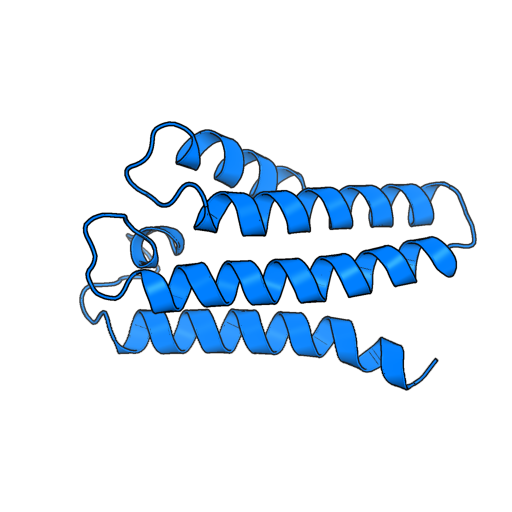1.00 98.00 91 LEU A O 1
ATOM 688 N N . ILE A 1 92 ? -6.188 -3.647 -2.479 1.00 98.62 92 ILE A N 1
ATOM 689 C CA . ILE A 1 92 ? -6.221 -4.874 -3.291 1.00 98.62 92 ILE A CA 1
ATOM 690 C C . ILE A 1 92 ? -6.635 -4.549 -4.731 1.00 98.62 92 ILE A C 1
ATOM 692 O O . ILE A 1 92 ? -6.027 -5.054 -5.672 1.00 98.62 92 ILE A O 1
ATOM 696 N N . MET A 1 93 ? -7.638 -3.690 -4.928 1.00 98.25 93 MET A N 1
ATOM 697 C CA . MET A 1 93 ? -8.088 -3.299 -6.266 1.00 98.25 93 MET A CA 1
ATOM 698 C C . MET A 1 93 ? -7.013 -2.559 -7.067 1.00 98.25 93 MET A C 1
ATOM 700 O O . MET A 1 93 ? -6.943 -2.768 -8.271 1.00 98.25 93 MET A O 1
ATOM 704 N N . ILE A 1 94 ? -6.137 -1.771 -6.436 1.00 98.19 94 ILE A N 1
ATOM 705 C CA . ILE A 1 94 ? -4.975 -1.152 -7.101 1.00 98.19 94 ILE A CA 1
ATOM 706 C C . ILE A 1 94 ? -4.069 -2.221 -7.728 1.00 98.19 94 ILE A C 1
ATOM 708 O O . ILE A 1 94 ? -3.542 -2.016 -8.817 1.00 98.19 94 ILE A O 1
ATOM 712 N N . ALA A 1 95 ? -3.911 -3.370 -7.070 1.00 97.69 95 ALA A N 1
ATOM 713 C CA . ALA A 1 95 ? -3.132 -4.486 -7.597 1.00 97.69 95 ALA A CA 1
ATOM 714 C C . ALA A 1 95 ? -3.886 -5.315 -8.650 1.00 97.69 95 ALA A C 1
ATOM 716 O O . ALA A 1 95 ? -3.262 -5.873 -9.548 1.00 97.69 95 ALA A O 1
ATOM 717 N N . VAL A 1 96 ? -5.215 -5.421 -8.539 1.00 97.75 96 VAL A N 1
ATOM 718 C CA . VAL A 1 96 ? -6.075 -6.118 -9.521 1.00 97.75 96 VAL A CA 1
ATOM 719 C C . VAL A 1 96 ? -6.255 -5.295 -10.799 1.00 97.75 96 VAL A C 1
ATOM 721 O O . VAL A 1 96 ? -6.374 -5.862 -11.883 1.00 97.75 96 VAL A O 1
ATOM 724 N N . PHE A 1 97 ? -6.237 -3.969 -10.676 1.00 97.75 97 PHE A N 1
ATOM 725 C CA . PHE A 1 97 ? -6.282 -2.999 -11.766 1.00 97.75 97 PHE A CA 1
ATOM 726 C C . PHE A 1 97 ? -4.997 -2.166 -11.744 1.00 97.75 97 PHE A C 1
ATOM 728 O O . PHE A 1 97 ? -5.017 -1.026 -11.271 1.00 97.75 97 PHE A O 1
ATOM 735 N N . PRO A 1 98 ? -3.863 -2.716 -12.214 1.00 96.75 98 PRO A N 1
ATOM 736 C CA . PRO A 1 98 ? -2.579 -2.044 -12.098 1.00 96.75 98 PRO A CA 1
ATOM 737 C C . PRO A 1 98 ? -2.467 -0.811 -12.998 1.00 96.75 98 PRO A C 1
ATOM 739 O O . PRO A 1 98 ? -3.312 -0.574 -13.871 1.00 96.75 98 PRO A O 1
ATOM 742 N N . SER A 1 99 ? -1.408 -0.023 -12.789 1.00 95.38 99 SER A N 1
ATOM 743 C CA . SER A 1 99 ? -1.147 1.172 -13.597 1.00 95.38 99 SER A CA 1
ATOM 744 C C . SER A 1 99 ? -1.078 0.806 -15.084 1.00 95.38 99 SER A C 1
ATOM 746 O O . SER A 1 99 ? -0.522 -0.226 -15.456 1.00 95.38 99 SER A O 1
ATOM 748 N N . GLY A 1 100 ? -1.718 1.617 -15.927 1.00 93.44 100 GLY A N 1
ATOM 749 C CA . GLY A 1 100 ? -1.965 1.303 -17.340 1.00 93.44 100 GLY A CA 1
ATOM 750 C C . GLY A 1 100 ? -3.332 0.669 -17.635 1.00 93.44 100 GLY A C 1
ATOM 751 O O . GLY A 1 100 ? -3.660 0.468 -18.800 1.00 93.44 100 GLY A O 1
ATOM 752 N N . THR A 1 101 ? -4.163 0.408 -16.618 1.00 95.94 101 THR A N 1
ATOM 753 C CA . THR A 1 101 ? -5.578 0.029 -16.797 1.00 95.94 101 THR A CA 1
ATOM 754 C C . THR A 1 101 ? -6.527 1.202 -16.525 1.00 95.94 101 THR A C 1
ATOM 756 O O . THR A 1 101 ? -6.249 2.053 -15.679 1.00 95.94 101 THR A O 1
ATOM 759 N N . GLU A 1 102 ? -7.673 1.238 -17.215 1.00 93.00 102 GLU A N 1
ATOM 760 C CA . GLU A 1 102 ? -8.697 2.287 -17.043 1.00 93.00 102 GLU A CA 1
ATOM 761 C C . GLU A 1 102 ? -9.166 2.458 -15.578 1.00 93.00 102 GLU A C 1
ATOM 763 O O . GLU A 1 102 ? -9.194 3.595 -15.098 1.00 93.00 102 GLU A O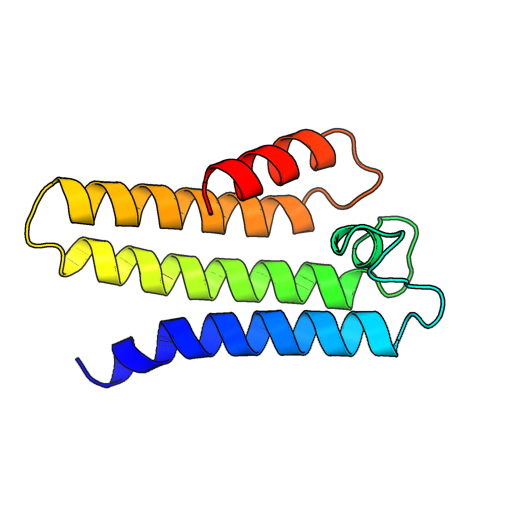 1
ATOM 768 N N . PRO A 1 103 ? -9.467 1.388 -14.803 1.00 95.81 103 PRO A N 1
ATOM 769 C CA . PRO A 1 103 ? -9.964 1.551 -13.434 1.00 95.81 103 PRO A CA 1
ATOM 770 C C . PRO A 1 103 ? -8.909 2.061 -12.444 1.00 95.81 103 PRO A C 1
ATOM 772 O O . PRO A 1 103 ? -9.274 2.566 -11.382 1.00 95.81 103 PRO A O 1
ATOM 775 N N . HIS A 1 104 ? -7.613 1.955 -12.769 1.00 96.75 104 HIS A N 1
ATOM 776 C CA . HIS A 1 104 ? -6.512 2.186 -11.828 1.00 96.75 104 HIS A CA 1
ATOM 777 C C . HIS A 1 104 ? -6.578 3.552 -11.141 1.00 96.75 104 HIS A C 1
ATOM 779 O O . HIS A 1 104 ? -6.415 3.660 -9.925 1.00 96.75 104 HIS A O 1
ATOM 785 N N . LYS A 1 105 ? -6.833 4.610 -11.920 1.00 94.81 105 LYS A N 1
ATOM 786 C CA . LYS A 1 105 ? -6.881 5.983 -11.398 1.00 94.81 105 LYS A CA 1
ATOM 787 C C . LYS A 1 105 ? -8.003 6.158 -10.381 1.00 94.81 105 LYS A C 1
ATOM 789 O O . LYS A 1 105 ? -7.801 6.811 -9.363 1.00 94.81 105 LYS A O 1
ATOM 794 N N . PHE A 1 106 ? -9.160 5.564 -10.663 1.00 96.44 106 PHE A N 1
ATOM 795 C CA . PHE A 1 106 ? -10.334 5.643 -9.806 1.00 96.44 106 PHE A CA 1
ATOM 796 C C . PHE A 1 106 ? -10.079 4.937 -8.471 1.00 96.44 106 PHE A C 1
ATOM 798 O O . PHE A 1 106 ? -10.133 5.575 -7.422 1.00 96.44 106 PHE A O 1
ATOM 805 N N . VAL A 1 107 ? -9.670 3.664 -8.515 1.00 96.88 107 VAL A N 1
ATOM 806 C CA . VAL A 1 107 ? -9.443 2.874 -7.292 1.00 96.88 107 VAL A CA 1
ATOM 807 C C . VAL A 1 107 ? -8.278 3.406 -6.451 1.00 96.88 107 VAL A C 1
ATOM 809 O O . VAL A 1 107 ? -8.322 3.336 -5.224 1.00 96.88 107 VAL A O 1
ATOM 812 N N . SER A 1 108 ? -7.256 3.990 -7.090 1.00 96.12 108 SER A N 1
ATOM 813 C CA . SER A 1 108 ? -6.124 4.608 -6.389 1.00 96.12 108 SER A CA 1
ATOM 814 C C . SER A 1 108 ? -6.517 5.900 -5.677 1.00 96.12 108 SER A C 1
ATOM 816 O O . SER A 1 108 ? -6.099 6.126 -4.545 1.00 96.12 108 SER A O 1
ATOM 818 N N . LEU A 1 109 ? -7.334 6.746 -6.313 1.00 96.50 109 LEU A N 1
ATOM 819 C CA . LEU A 1 109 ? -7.824 7.977 -5.693 1.00 96.50 109 LEU A CA 1
ATOM 820 C C . LEU A 1 109 ? -8.702 7.671 -4.476 1.00 96.50 109 LEU A C 1
ATOM 822 O O . LEU A 1 109 ? -8.518 8.277 -3.423 1.00 96.50 109 LEU A O 1
ATOM 826 N N . GLU A 1 110 ? -9.624 6.716 -4.605 1.00 97.12 110 GLU A N 1
ATOM 827 C CA . GLU A 1 110 ? -10.495 6.311 -3.501 1.00 97.12 110 GLU A CA 1
ATOM 828 C C . GLU A 1 110 ? -9.701 5.728 -2.330 1.00 97.12 110 GLU A C 1
ATOM 830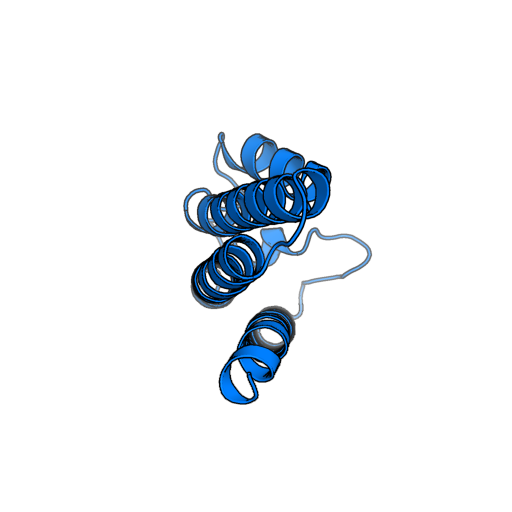 O O . GLU A 1 110 ? -9.977 6.078 -1.184 1.00 97.12 110 GLU A O 1
ATOM 835 N N . PHE A 1 111 ? -8.656 4.933 -2.590 1.00 96.50 111 PHE A N 1
ATOM 836 C CA . PHE A 1 111 ? -7.743 4.486 -1.536 1.00 96.50 111 PHE A CA 1
ATOM 837 C C . PHE A 1 111 ? -7.159 5.664 -0.739 1.00 96.50 111 PHE A C 1
ATOM 839 O O . PHE A 1 111 ? -7.237 5.653 0.487 1.00 96.50 111 PHE A O 1
ATOM 846 N N . PHE A 1 112 ? -6.631 6.695 -1.410 1.00 93.88 112 PHE A N 1
ATOM 847 C CA . PHE A 1 112 ? -6.049 7.866 -0.738 1.00 93.88 112 PHE A CA 1
ATOM 848 C C . PHE A 1 112 ? -7.069 8.729 0.011 1.00 93.88 112 PHE A C 1
ATOM 850 O O . PHE A 1 112 ? -6.693 9.432 0.942 1.00 93.88 112 PHE A O 1
ATOM 857 N N . LEU A 1 113 ? -8.341 8.708 -0.389 1.00 96.69 113 LEU A N 1
ATOM 858 C CA . LEU A 1 113 ? -9.408 9.406 0.332 1.00 96.69 113 LEU A CA 1
ATOM 859 C C . LEU A 1 113 ? -9.875 8.637 1.575 1.00 96.69 113 LEU A C 1
ATOM 861 O O . LEU A 1 113 ? -10.403 9.244 2.506 1.00 96.69 113 LEU A O 1
ATOM 865 N N . LEU A 1 114 ? -9.725 7.311 1.570 1.00 95.12 114 LEU A N 1
ATOM 866 C CA . LEU A 1 114 ? -10.166 6.427 2.649 1.00 95.12 114 LEU A CA 1
ATOM 867 C C . LEU A 1 114 ? -9.078 6.150 3.700 1.00 95.12 114 LEU A C 1
ATOM 869 O O . LEU A 1 114 ? -9.429 5.860 4.844 1.00 95.12 114 LEU A O 1
ATOM 873 N N . ALA A 1 115 ? -7.801 6.145 3.303 1.00 84.38 115 ALA A N 1
ATOM 874 C CA . ALA A 1 115 ? -6.642 5.818 4.144 1.00 84.38 115 ALA A CA 1
ATOM 875 C C . ALA A 1 115 ? -6.167 7.008 4.993 1.00 84.38 115 ALA A C 1
ATOM 877 O O . ALA A 1 115 ? -5.833 6.767 6.176 1.00 84.38 115 ALA A O 1
#

pLDDT: mean 94.72, std 8.06, range [52.81, 98.75]